Protein AF-A0A959I4P5-F1 (afdb_monomer)

Mean predicted aligned error: 4.06 Å

Solvent-accessible surface area (backbone atoms only — not comparable to full-atom values): 3399 Å² total; per-residue (Å²): 134,59,70,70,56,56,31,62,74,56,72,49,48,76,66,51,52,52,49,53,46,54,42,71,67,38,96,83,52,54,52,68,60,48,24,74,74,56,72,44,50,59,75,51,50,55,51,52,46,52,58,62,70,63,73,118

Foldseek 3Di:
DDLVVVCVVQVHDPVLLVVLLVLVPPPPRDQVNNCVVRVDHPVSSVVSNVVVVPPD

Sequence (56 aa):
MNIKKILQQHQLTDRDLNRIVEMAWEDRTPFDAIEAQFGVTEAEVIRIMKHQMHLR

Nearest PDB structures (foldseek):
  5mq0-assembly1_O  TM=6.723E-01  e=3.643E+00  Saccharomyces cerevisiae
  3hse-assembly1_B  TM=4.688E-01  e=2.632E+00  Staphylococcus aureus subsp. aureus str. Newman
  6v3k-assembly1_A-2  TM=5.004E-01  e=3.414E+00  Saccharolobus solfataricus P2

Radius of gyration: 10.34 Å; Cα contacts (8 Å, |Δi|>4): 43; chains: 1; bounding box: 25×30×18 Å

Secondary structure (DSSP, 8-state):
--HHHHHHHTT--HHHHHHHHHHHHSTT--HHHHHHHH---HHHHHHHHHHHHT--

pLDDT: mean 87.89, std 10.6, range [43.84, 95.5]

Structure (mmCIF, N/CA/C/O backbone):
data_AF-A0A959I4P5-F1
#
_entry.id   AF-A0A959I4P5-F1
#
loop_
_atom_site.group_PDB
_atom_site.id
_atom_site.type_symbol
_atom_site.label_atom_id
_atom_site.label_alt_id
_atom_site.label_comp_id
_atom_site.label_asym_id
_atom_site.label_entity_id
_atom_site.label_seq_id
_atom_site.pdbx_PDB_ins_code
_atom_site.Cartn_x
_atom_site.Cartn_y
_atom_site.Cartn_z
_atom_site.occupancy
_atom_site.B_iso_or_equiv
_atom_site.auth_seq_id
_atom_site.auth_comp_id
_atom_site.auth_asym_id
_atom_site.auth_atom_id
_atom_site.pdbx_PDB_model_num
ATOM 1 N N . MET A 1 1 ? -12.147 8.518 -5.257 1.00 57.41 1 MET A N 1
ATOM 2 C CA . MET 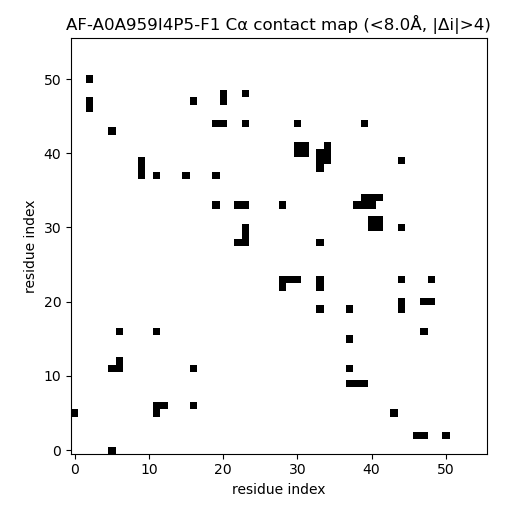A 1 1 ? -12.441 7.736 -4.033 1.00 57.41 1 MET A CA 1
ATOM 3 C C . MET A 1 1 ? -11.595 8.336 -2.921 1.00 57.41 1 MET A C 1
ATOM 5 O O . MET A 1 1 ? -10.430 8.599 -3.175 1.00 57.41 1 MET A O 1
ATOM 9 N N . ASN A 1 2 ? -12.186 8.677 -1.778 1.00 78.69 2 ASN A N 1
ATOM 10 C CA . ASN A 1 2 ? -11.492 9.389 -0.699 1.00 78.69 2 ASN A CA 1
ATOM 11 C C . ASN A 1 2 ? -10.669 8.383 0.132 1.00 78.69 2 ASN A C 1
ATOM 13 O O . ASN A 1 2 ? -11.181 7.296 0.386 1.00 78.69 2 ASN A O 1
ATOM 17 N N . ILE A 1 3 ? -9.441 8.708 0.552 1.00 83.88 3 ILE A N 1
ATOM 18 C CA . ILE A 1 3 ? -8.549 7.784 1.301 1.00 83.88 3 ILE A CA 1
ATOM 19 C C . ILE A 1 3 ? -9.244 7.261 2.559 1.00 83.88 3 ILE A C 1
ATOM 21 O O . ILE A 1 3 ? -9.223 6.066 2.836 1.00 83.88 3 ILE A O 1
ATOM 25 N N . LYS A 1 4 ? -9.989 8.139 3.244 1.00 84.69 4 LYS A N 1
ATOM 26 C CA . LYS A 1 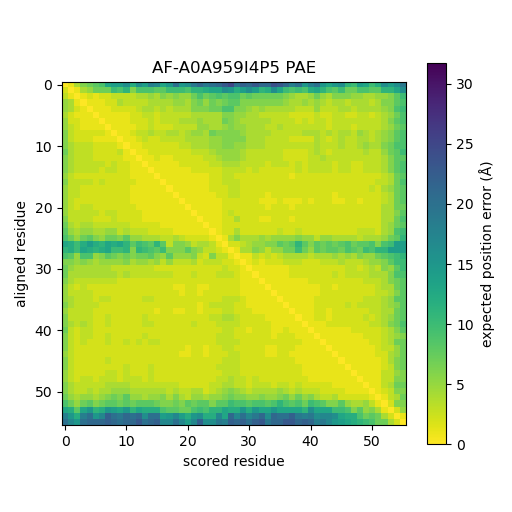4 ? -10.817 7.783 4.405 1.00 84.69 4 LYS A CA 1
ATOM 27 C C . LYS A 1 4 ? -11.810 6.651 4.122 1.00 84.69 4 LYS A C 1
ATOM 29 O O . LYS A 1 4 ? -12.073 5.847 5.006 1.00 84.69 4 LYS A O 1
ATOM 34 N N . LYS A 1 5 ? -12.340 6.562 2.897 1.00 88.50 5 LYS A N 1
ATOM 35 C CA . LYS A 1 5 ? -13.255 5.484 2.500 1.00 88.50 5 LYS A CA 1
ATOM 36 C C . LYS A 1 5 ? -12.524 4.144 2.377 1.00 88.50 5 LYS A C 1
ATOM 38 O O . LYS A 1 5 ? -13.082 3.140 2.788 1.00 88.50 5 LYS A O 1
ATOM 43 N N . ILE A 1 6 ? -11.300 4.140 1.844 1.00 88.44 6 ILE A N 1
ATOM 44 C CA . ILE A 1 6 ? -10.468 2.929 1.716 1.00 88.44 6 ILE A CA 1
ATOM 45 C C . ILE A 1 6 ? -10.087 2.421 3.113 1.00 88.44 6 ILE A C 1
ATOM 47 O O . ILE A 1 6 ? -10.285 1.249 3.411 1.00 88.44 6 ILE A O 1
ATOM 51 N N . LEU A 1 7 ? -9.647 3.328 3.996 1.00 88.88 7 LEU A N 1
ATOM 52 C CA . LEU A 1 7 ? -9.322 3.008 5.389 1.00 88.88 7 LEU A CA 1
ATOM 53 C C . LEU A 1 7 ? -10.518 2.401 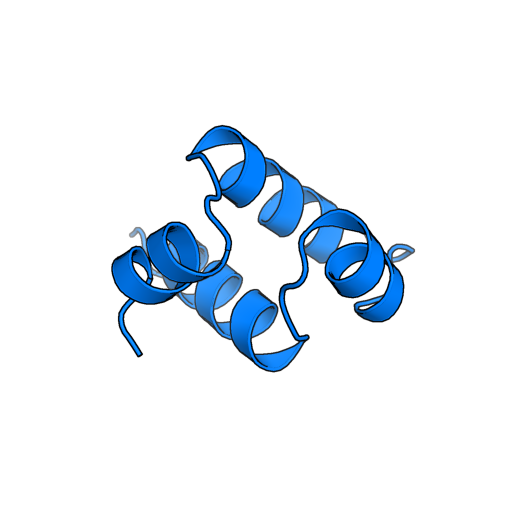6.138 1.00 88.88 7 LEU A C 1
ATOM 55 O O . LEU A 1 7 ? -10.374 1.387 6.808 1.00 88.88 7 LEU A O 1
ATOM 59 N N . GLN A 1 8 ? -11.714 2.979 5.989 1.00 90.75 8 GLN A N 1
ATOM 60 C CA . GLN A 1 8 ? -12.927 2.442 6.616 1.00 90.75 8 GLN A CA 1
ATOM 61 C C . GLN A 1 8 ? -13.372 1.102 6.019 1.00 90.75 8 GLN A C 1
ATOM 63 O O . GLN A 1 8 ? -13.792 0.222 6.763 1.00 90.75 8 GLN A O 1
ATOM 68 N N . GLN A 1 9 ? -13.293 0.944 4.694 1.00 92.44 9 GLN A N 1
ATOM 69 C CA . GLN A 1 9 ? -13.714 -0.274 3.998 1.00 92.44 9 GLN A CA 1
ATOM 70 C C . GLN A 1 9 ? -12.874 -1.484 4.418 1.00 92.44 9 GLN A C 1
ATOM 72 O O . GLN A 1 9 ? -13.427 -2.552 4.670 1.00 92.44 9 GLN A O 1
ATOM 77 N N . HIS A 1 10 ? -11.561 -1.292 4.532 1.00 92.19 10 HIS A N 1
ATOM 78 C CA . HIS A 1 10 ? -10.604 -2.348 4.869 1.00 92.19 10 HIS A CA 1
ATOM 79 C C . HIS A 1 10 ? -10.201 -2.351 6.351 1.00 92.19 10 HIS A C 1
ATOM 81 O O . HIS A 1 10 ? -9.320 -3.105 6.743 1.00 92.19 10 HIS A O 1
ATOM 87 N N . GLN A 1 11 ? -10.847 -1.520 7.183 1.00 93.06 11 GLN A N 1
ATOM 88 C CA . GLN A 1 11 ? -10.552 -1.362 8.620 1.00 93.06 11 GLN A CA 1
ATOM 89 C C . GLN A 1 11 ? -9.058 -1.119 8.909 1.00 93.06 11 GLN A C 1
ATOM 91 O O . GLN A 1 11 ? -8.515 -1.588 9.907 1.00 93.06 11 GLN A O 1
ATOM 96 N N . LEU A 1 12 ? -8.401 -0.364 8.029 1.00 92.19 12 LEU A N 1
ATOM 97 C CA . LEU A 1 12 ? -6.975 -0.070 8.106 1.00 92.19 12 LEU A CA 1
ATOM 98 C C . LEU A 1 12 ? -6.713 1.086 9.068 1.00 92.19 12 LEU A C 1
ATOM 100 O O . LEU A 1 12 ? -7.436 2.086 9.094 1.00 92.19 12 LEU A O 1
ATOM 104 N N . THR A 1 13 ? -5.626 0.966 9.817 1.00 92.81 13 THR A N 1
ATOM 105 C CA . THR A 1 13 ? -5.095 2.029 10.666 1.00 92.81 13 THR A CA 1
ATOM 106 C C . THR A 1 13 ? -4.127 2.924 9.891 1.00 92.81 13 THR A C 1
ATOM 108 O O . THR A 1 13 ? -3.642 2.572 8.814 1.00 92.81 13 THR A O 1
ATOM 111 N N . ASP A 1 14 ? -3.764 4.072 10.468 1.00 89.81 14 ASP A N 1
ATOM 112 C CA . ASP A 1 14 ? -2.703 4.924 9.911 1.00 89.81 14 ASP A CA 1
ATOM 113 C C . ASP A 1 14 ? -1.354 4.183 9.823 1.00 89.81 14 ASP A C 1
ATOM 115 O O . ASP A 1 14 ? -0.540 4.447 8.936 1.00 89.81 14 ASP A O 1
ATOM 119 N N . ARG A 1 15 ? -1.120 3.210 10.716 1.00 91.81 15 ARG A N 1
ATOM 120 C CA . ARG A 1 15 ? 0.069 2.351 10.674 1.00 91.81 15 ARG A CA 1
ATOM 121 C C . ARG A 1 15 ? 0.044 1.419 9.467 1.00 91.81 15 ARG A C 1
ATOM 123 O O . ARG A 1 15 ? 1.076 1.256 8.822 1.00 91.81 15 ARG A O 1
ATOM 130 N N . ASP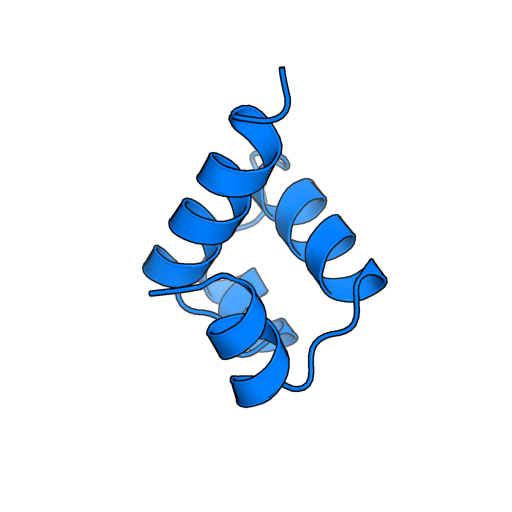 A 1 16 ? -1.114 0.849 9.149 1.00 93.62 16 ASP A N 1
ATOM 131 C CA . ASP A 1 16 ? -1.272 -0.012 7.976 1.00 93.62 16 ASP A CA 1
ATOM 132 C C . ASP A 1 16 ? -1.103 0.796 6.693 1.00 93.62 16 ASP A C 1
ATOM 134 O O . ASP A 1 16 ? -0.435 0.347 5.770 1.00 93.62 16 ASP A O 1
ATOM 138 N N . LEU A 1 17 ? -1.611 2.032 6.664 1.00 91.62 17 LEU A N 1
ATOM 139 C CA . LEU A 1 17 ? -1.390 2.950 5.549 1.00 91.62 17 LEU A CA 1
ATOM 140 C C . LEU A 1 17 ? 0.105 3.199 5.307 1.00 91.62 17 LEU A C 1
ATOM 142 O O . LEU A 1 17 ? 0.567 3.077 4.175 1.00 91.62 17 LEU A O 1
ATOM 146 N N . ASN A 1 18 ? 0.865 3.515 6.361 1.00 91.31 18 ASN A N 1
ATOM 147 C CA . ASN A 1 18 ? 2.315 3.693 6.257 1.00 91.31 18 ASN A CA 1
ATOM 148 C C . ASN A 1 18 ? 3.006 2.406 5.799 1.00 91.31 18 ASN A C 1
ATOM 150 O O . ASN A 1 18 ? 3.883 2.460 4.942 1.00 91.31 18 ASN A O 1
ATOM 154 N N . ARG A 1 19 ? 2.570 1.244 6.299 1.00 93.62 19 ARG A N 1
ATOM 155 C CA . ARG A 1 19 ? 3.139 -0.046 5.904 1.00 93.62 19 ARG A CA 1
ATOM 156 C C . ARG A 1 19 ? 2.854 -0.391 4.443 1.00 93.62 19 ARG A C 1
ATOM 158 O O . ARG A 1 19 ? 3.755 -0.855 3.757 1.00 93.62 19 ARG A O 1
ATOM 165 N N . ILE A 1 20 ? 1.641 -0.132 3.957 1.00 93.38 20 ILE A N 1
ATOM 166 C 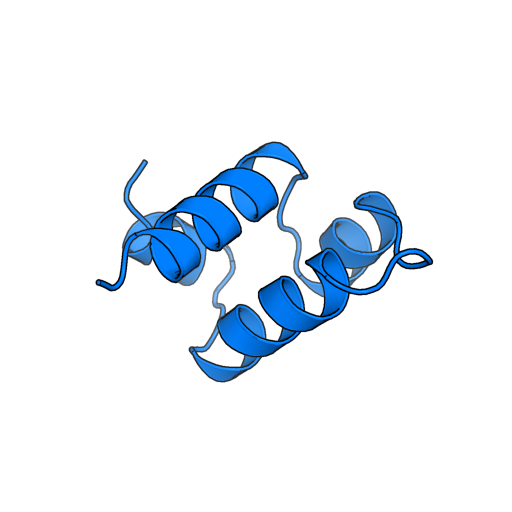CA . ILE A 1 20 ? 1.260 -0.298 2.547 1.00 93.38 20 ILE A CA 1
ATOM 167 C C . ILE A 1 20 ? 2.126 0.597 1.660 1.00 93.38 20 ILE A C 1
ATOM 169 O O . ILE A 1 20 ? 2.586 0.155 0.613 1.00 93.38 20 ILE A O 1
ATOM 173 N N . VAL A 1 21 ? 2.375 1.840 2.082 1.00 92.00 21 VAL A N 1
ATOM 174 C CA . VAL A 1 21 ? 3.242 2.780 1.359 1.00 92.00 21 VAL A CA 1
ATOM 175 C C . VAL A 1 21 ? 4.677 2.263 1.330 1.00 92.00 21 VAL A C 1
ATOM 177 O O . VAL A 1 21 ? 5.236 2.142 0.249 1.00 92.00 21 VAL A O 1
ATOM 180 N N . GLU A 1 22 ? 5.257 1.900 2.477 1.00 92.69 22 GLU A N 1
ATOM 181 C CA . GLU A 1 22 ? 6.599 1.302 2.552 1.00 92.69 22 GLU A CA 1
ATOM 182 C C . GLU A 1 22 ? 6.727 0.075 1.644 1.00 92.69 22 GLU A C 1
ATOM 184 O O . GLU A 1 22 ? 7.651 -0.003 0.841 1.00 92.69 22 GLU A O 1
ATOM 189 N N . MET A 1 23 ? 5.767 -0.849 1.724 1.00 93.94 23 MET A N 1
ATOM 190 C CA . MET A 1 23 ? 5.734 -2.053 0.899 1.00 93.94 23 MET A CA 1
ATOM 191 C C . MET A 1 23 ? 5.606 -1.729 -0.590 1.00 93.94 23 MET A C 1
ATOM 193 O O . MET A 1 23 ? 6.252 -2.377 -1.398 1.00 93.94 23 MET A O 1
ATOM 197 N N . ALA A 1 24 ? 4.841 -0.705 -0.965 1.00 91.31 24 ALA A N 1
ATOM 198 C CA . ALA A 1 24 ? 4.736 -0.257 -2.353 1.00 91.31 24 ALA A CA 1
ATOM 199 C C . ALA A 1 24 ? 6.001 0.466 -2.866 1.00 91.31 24 ALA A C 1
ATOM 201 O O . ALA A 1 24 ? 6.186 0.571 -4.077 1.00 91.31 24 ALA A O 1
ATOM 202 N N . TRP A 1 25 ? 6.864 0.968 -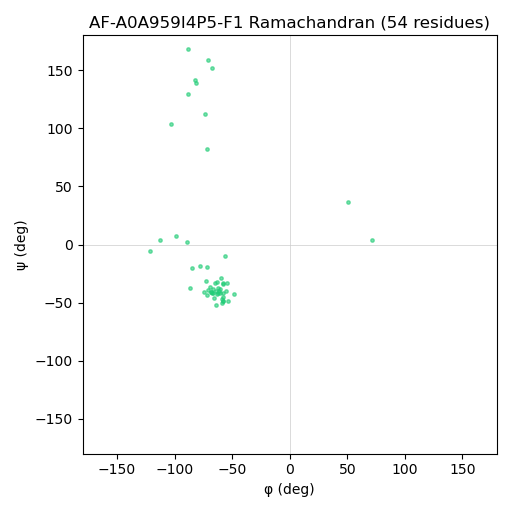1.975 1.00 90.62 25 TRP A N 1
ATOM 203 C CA . TRP A 1 25 ? 8.193 1.496 -2.315 1.00 90.62 25 TRP A CA 1
ATOM 204 C C . TRP A 1 25 ? 9.268 0.401 -2.401 1.00 90.62 25 TRP A C 1
ATOM 206 O O . TRP A 1 25 ? 10.315 0.619 -3.013 1.00 90.62 25 TRP A O 1
ATOM 216 N N . GLU A 1 26 ? 9.044 -0.766 -1.794 1.00 90.81 26 GLU A N 1
ATOM 217 C CA . GLU A 1 26 ? 9.953 -1.905 -1.889 1.00 90.81 26 GLU A CA 1
ATOM 218 C C . GLU A 1 26 ? 9.849 -2.559 -3.279 1.00 90.81 26 GLU A C 1
ATOM 220 O O . GLU A 1 26 ? 8.874 -3.232 -3.597 1.00 90.81 26 GLU A O 1
ATOM 225 N N . ASP A 1 27 ? 10.914 -2.454 -4.078 1.00 77.19 27 ASP A N 1
ATOM 226 C CA . ASP A 1 27 ? 11.020 -2.959 -5.466 1.00 77.19 27 ASP A CA 1
ATOM 227 C C . ASP A 1 27 ? 10.748 -4.477 -5.634 1.00 77.19 27 ASP A C 1
ATOM 229 O O . ASP A 1 27 ? 10.639 -4.995 -6.741 1.00 77.19 27 ASP A O 1
ATOM 233 N N . ARG A 1 28 ? 10.650 -5.222 -4.524 1.00 85.25 28 ARG A N 1
ATOM 234 C CA . ARG A 1 28 ? 10.437 -6.680 -4.485 1.00 85.25 28 ARG A CA 1
ATOM 235 C C . ARG A 1 28 ? 9.082 -7.108 -3.925 1.00 85.25 28 ARG A C 1
ATOM 237 O O . ARG A 1 28 ? 8.851 -8.310 -3.802 1.00 85.25 28 ARG A O 1
ATOM 244 N N . THR A 1 29 ? 8.200 -6.171 -3.597 1.00 87.75 29 THR A N 1
ATOM 245 C CA . THR A 1 29 ? 6.887 -6.492 -3.036 1.00 87.75 29 THR A CA 1
ATOM 246 C C . THR A 1 29 ? 5.813 -6.346 -4.118 1.00 87.75 29 THR A C 1
ATOM 248 O O . THR A 1 29 ? 5.450 -5.225 -4.471 1.00 87.75 29 THR A O 1
ATOM 251 N N . PRO A 1 30 ? 5.300 -7.458 -4.687 1.00 91.62 30 PRO A N 1
ATOM 252 C CA . PRO A 1 30 ? 4.242 -7.388 -5.689 1.00 91.62 30 PRO A CA 1
ATOM 253 C C . PRO A 1 30 ? 2.938 -6.885 -5.062 1.00 91.62 30 PRO A C 1
ATOM 255 O O . PRO A 1 30 ? 2.668 -7.141 -3.885 1.00 91.62 30 PRO A O 1
ATOM 258 N N . PHE A 1 31 ? 2.091 -6.225 -5.857 1.00 91.88 31 PHE A N 1
ATOM 259 C CA . PHE A 1 31 ? 0.794 -5.732 -5.381 1.00 91.88 31 PHE A CA 1
ATOM 260 C C . PHE A 1 31 ? -0.099 -6.852 -4.834 1.00 91.88 31 PHE A C 1
ATOM 262 O O . PHE A 1 31 ? -0.759 -6.640 -3.822 1.00 91.88 31 PHE A O 1
ATOM 269 N N . ASP A 1 32 ? -0.015 -8.061 -5.391 1.00 93.19 32 ASP A N 1
ATOM 270 C CA . ASP A 1 32 ? -0.719 -9.248 -4.887 1.00 93.19 32 ASP A CA 1
ATOM 271 C C . ASP A 1 32 ? -0.370 -9.571 -3.423 1.00 93.19 32 ASP A C 1
ATOM 273 O O . ASP A 1 32 ? -1.219 -10.029 -2.660 1.00 93.19 32 ASP A O 1
ATOM 277 N N . ALA A 1 33 ? 0.873 -9.317 -2.991 1.00 95.06 33 ALA A N 1
ATOM 278 C CA . ALA A 1 33 ? 1.280 -9.536 -1.602 1.00 95.06 33 ALA A CA 1
ATOM 279 C C . ALA A 1 33 ? 0.683 -8.483 -0.656 1.00 95.06 33 ALA A C 1
ATOM 281 O O . ALA A 1 33 ? 0.401 -8.788 0.505 1.00 95.06 33 ALA A O 1
ATOM 282 N N . ILE A 1 34 ? 0.485 -7.258 -1.148 1.00 94.50 34 ILE A N 1
ATOM 283 C CA . ILE A 1 34 ? -0.190 -6.182 -0.415 1.00 94.50 34 ILE A CA 1
ATOM 284 C C . ILE A 1 34 ? -1.691 -6.488 -0.334 1.00 94.50 34 ILE A C 1
ATOM 286 O O . ILE A 1 34 ? -2.278 -6.392 0.742 1.00 94.50 34 ILE A O 1
ATOM 290 N N . GLU A 1 35 ? -2.299 -6.932 -1.433 1.00 95.50 35 GLU A N 1
ATOM 291 C CA . GLU A 1 35 ? -3.705 -7.335 -1.474 1.00 95.50 35 GLU A CA 1
ATOM 292 C C . GLU A 1 35 ? -3.976 -8.525 -0.545 1.00 95.50 35 GLU A C 1
ATOM 294 O O . GLU A 1 35 ? -4.933 -8.499 0.225 1.00 95.50 35 GLU A O 1
ATOM 299 N N . ALA A 1 36 ? -3.087 -9.519 -0.512 1.00 94.81 36 ALA A N 1
ATOM 300 C CA . ALA A 1 36 ? -3.210 -10.660 0.392 1.00 94.81 36 ALA A CA 1
ATOM 301 C C . ALA A 1 36 ? -3.102 -10.279 1.883 1.00 94.81 36 ALA A C 1
ATOM 303 O O . ALA A 1 36 ? -3.729 -10.924 2.721 1.00 94.81 36 ALA A O 1
ATOM 304 N N . GLN A 1 37 ? -2.307 -9.258 2.229 1.00 93.75 37 GLN A N 1
ATOM 305 C CA . GLN A 1 37 ? -2.110 -8.831 3.623 1.00 93.75 37 GLN A CA 1
ATOM 306 C C . GLN A 1 37 ? -3.163 -7.831 4.109 1.00 93.75 37 GLN A C 1
ATOM 308 O O . GLN A 1 37 ? -3.570 -7.893 5.267 1.00 93.75 37 GLN A O 1
ATOM 313 N N . PHE A 1 38 ? -3.592 -6.9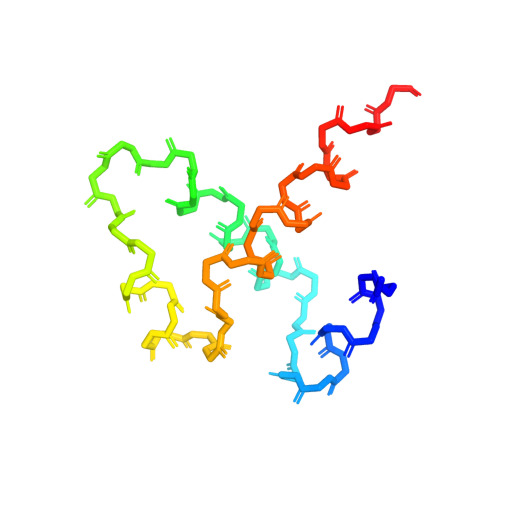10 3.246 1.00 94.50 38 PHE A N 1
ATOM 314 C CA . PHE A 1 38 ? -4.403 -5.751 3.634 1.00 94.50 38 PHE A CA 1
ATOM 315 C C . PHE A 1 38 ? -5.754 -5.674 2.913 1.00 94.50 38 PHE A C 1
ATOM 317 O O . PHE A 1 38 ? -6.544 -4.780 3.203 1.00 94.50 38 PHE A O 1
ATOM 324 N N . GLY A 1 39 ? -6.021 -6.562 1.951 1.00 94.69 39 GLY A N 1
ATOM 325 C CA . GLY A 1 39 ? -7.247 -6.563 1.148 1.00 94.69 39 GLY A CA 1
ATOM 326 C C . GLY A 1 39 ? -7.344 -5.421 0.133 1.00 94.69 39 GLY A C 1
ATOM 327 O O . GLY A 1 39 ? -8.369 -5.288 -0.532 1.00 94.69 39 GLY A O 1
ATOM 328 N N . VAL A 1 40 ? -6.305 -4.587 0.011 1.00 94.44 40 VAL A N 1
ATOM 329 C CA . VAL A 1 40 ? -6.290 -3.443 -0.909 1.00 94.44 40 VAL A CA 1
ATOM 330 C C . VAL A 1 40 ? -5.786 -3.853 -2.282 1.00 94.44 40 VAL A C 1
ATOM 332 O O . VAL A 1 40 ? -4.710 -4.423 -2.429 1.00 94.44 40 VAL A O 1
ATOM 335 N N . THR A 1 41 ? -6.547 -3.487 -3.301 1.00 95.00 41 THR A N 1
ATOM 336 C CA . THR A 1 41 ? -6.178 -3.717 -4.702 1.00 95.00 41 THR A CA 1
ATOM 337 C C . THR A 1 41 ? -5.030 -2.801 -5.132 1.00 95.00 41 THR A C 1
ATOM 339 O O . THR A 1 41 ? -4.858 -1.704 -4.591 1.00 95.00 41 THR A O 1
ATOM 342 N N . GLU A 1 42 ? -4.300 -3.167 -6.189 1.00 93.75 42 GLU A N 1
ATOM 343 C CA . GLU A 1 42 ? -3.265 -2.310 -6.798 1.00 93.75 42 GLU A CA 1
ATOM 344 C C . GLU A 1 42 ? -3.768 -0.875 -7.061 1.00 93.75 42 GLU A C 1
ATOM 346 O O . GLU A 1 42 ? -3.101 0.115 -6.747 1.00 93.75 42 GLU A O 1
ATOM 351 N N . ALA A 1 43 ? -4.994 -0.733 -7.573 1.00 93.25 43 ALA A N 1
ATOM 352 C CA . ALA A 1 43 ? -5.593 0.571 -7.849 1.00 93.25 43 ALA A CA 1
ATOM 353 C C . ALA A 1 43 ? -5.806 1.420 -6.579 1.00 93.25 43 ALA A C 1
ATOM 355 O O . ALA A 1 43 ? -5.735 2.655 -6.631 1.0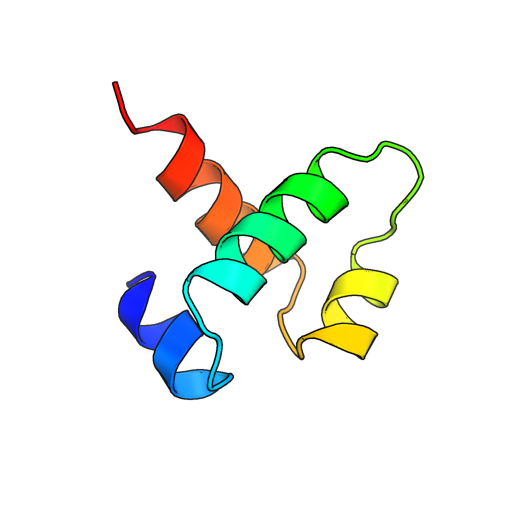0 93.25 43 ALA A O 1
ATOM 356 N N . GLU A 1 44 ? -6.086 0.786 -5.440 1.00 94.12 44 GLU A N 1
ATOM 357 C CA . GLU A 1 44 ? -6.187 1.446 -4.138 1.00 94.12 44 GLU A CA 1
ATOM 358 C C . GLU A 1 44 ? -4.804 1.816 -3.596 1.00 94.12 44 GLU A C 1
ATOM 360 O O . GLU A 1 44 ? -4.635 2.949 -3.141 1.00 94.12 44 GLU A O 1
ATOM 365 N N . VAL A 1 45 ? -3.803 0.943 -3.749 1.00 92.81 45 VAL A N 1
ATOM 366 C CA . VAL A 1 45 ? -2.401 1.220 -3.388 1.00 92.81 45 VAL A CA 1
ATOM 367 C C . VAL A 1 45 ? -1.862 2.432 -4.154 1.00 92.81 45 VAL A C 1
ATOM 369 O O . VAL A 1 45 ? -1.332 3.362 -3.548 1.00 92.81 45 VAL A O 1
ATOM 372 N N . ILE A 1 46 ? -2.085 2.513 -5.469 1.00 90.88 46 ILE A N 1
ATOM 373 C CA . ILE A 1 46 ? -1.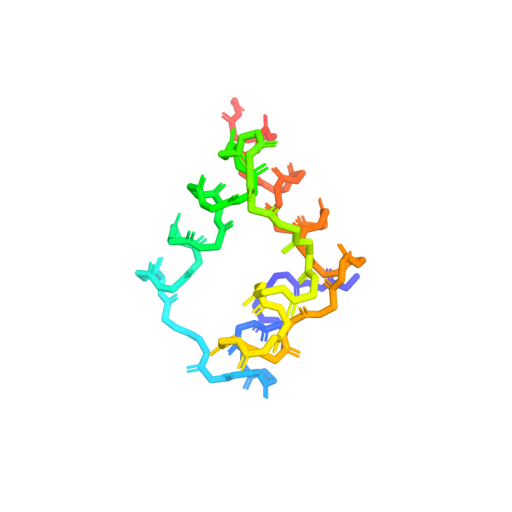675 3.670 -6.285 1.00 90.88 46 ILE A CA 1
ATOM 374 C C . ILE A 1 46 ? -2.350 4.963 -5.800 1.00 90.88 46 ILE A C 1
ATOM 376 O O . ILE A 1 46 ? -1.735 6.033 -5.800 1.00 90.88 46 ILE A O 1
ATOM 380 N N . ARG A 1 47 ? -3.621 4.901 -5.380 1.00 91.06 47 ARG A N 1
ATOM 381 C CA . ARG A 1 47 ? -4.326 6.068 -4.818 1.00 91.06 47 ARG A CA 1
ATOM 382 C C . ARG A 1 47 ? -3.743 6.488 -3.473 1.00 91.06 47 ARG A C 1
ATOM 384 O O . ARG A 1 47 ? -3.591 7.689 -3.253 1.00 91.06 47 ARG A O 1
ATOM 391 N N . ILE A 1 48 ? -3.413 5.523 -2.616 1.00 90.81 48 ILE A N 1
ATOM 392 C CA . ILE A 1 48 ? -2.739 5.747 -1.332 1.00 90.81 48 ILE A CA 1
ATOM 393 C C . ILE A 1 48 ? -1.388 6.438 -1.559 1.00 90.81 48 ILE A C 1
ATOM 395 O O . ILE A 1 48 ? -1.143 7.503 -0.993 1.00 90.81 48 ILE A O 1
ATOM 399 N N . MET A 1 49 ? -0.566 5.899 -2.460 1.00 89.19 49 MET A N 1
ATOM 400 C CA . MET A 1 49 ? 0.743 6.449 -2.826 1.00 89.19 49 MET A CA 1
ATOM 401 C C . MET A 1 49 ? 0.638 7.882 -3.353 1.00 89.19 49 MET A C 1
ATOM 403 O O . MET A 1 49 ? 1.323 8.777 -2.863 1.00 89.19 49 MET A O 1
ATOM 407 N N . LYS A 1 50 ? -0.280 8.143 -4.294 1.00 87.06 50 LYS A N 1
ATOM 408 C CA . LYS A 1 50 ? -0.515 9.499 -4.815 1.00 87.06 50 LYS A CA 1
ATOM 409 C C . LYS A 1 50 ? -0.889 10.479 -3.705 1.00 87.06 50 LYS A C 1
ATOM 411 O O . LYS A 1 50 ? -0.395 11.599 -3.697 1.00 87.06 50 LYS A O 1
ATOM 416 N N . HIS A 1 51 ? -1.730 10.075 -2.757 1.00 85.31 51 HIS A N 1
ATOM 417 C CA . HIS A 1 51 ? -2.105 10.949 -1.648 1.00 85.31 51 HIS A CA 1
ATOM 418 C C . HIS A 1 51 ? -0.921 11.302 -0.742 1.00 85.31 51 HIS A C 1
ATOM 420 O O . HIS A 1 51 ? -0.792 12.459 -0.357 1.00 85.31 51 HIS A O 1
ATOM 426 N N . GLN A 1 52 ? -0.040 10.338 -0.463 1.00 82.62 52 GLN A N 1
ATOM 427 C CA . GLN A 1 52 ? 1.173 10.560 0.330 1.00 82.62 52 GLN A CA 1
ATOM 428 C C . GLN A 1 52 ? 2.208 11.429 -0.402 1.00 82.62 52 GLN A C 1
ATOM 430 O O . GLN A 1 52 ? 2.841 12.282 0.207 1.00 82.62 52 GLN A O 1
ATOM 435 N N . MET A 1 53 ? 2.351 11.280 -1.723 1.00 74.19 53 MET A N 1
ATOM 436 C CA . MET A 1 53 ? 3.324 12.046 -2.521 1.00 74.19 53 MET A CA 1
ATOM 437 C C . MET A 1 53 ? 2.889 13.488 -2.833 1.00 74.19 53 MET A C 1
ATOM 439 O O . MET A 1 53 ? 3.726 14.315 -3.188 1.00 74.19 53 MET A O 1
ATOM 443 N N . HIS A 1 54 ? 1.595 13.801 -2.714 1.00 60.66 54 HIS A N 1
ATOM 444 C CA . HIS A 1 54 ? 1.061 15.159 -2.876 1.00 60.66 54 HIS A CA 1
ATOM 445 C C . HIS A 1 54 ? 1.044 15.977 -1.571 1.00 60.66 54 HIS A C 1
ATOM 447 O O . HIS A 1 54 ? 0.614 17.129 -1.599 1.00 60.66 54 HIS A O 1
ATOM 453 N N . LEU A 1 55 ? 1.543 15.434 -0.452 1.00 52.88 55 LEU A N 1
ATOM 454 C CA . LEU A 1 55 ? 1.905 16.225 0.728 1.00 52.88 55 LEU A CA 1
ATOM 455 C C . LEU A 1 55 ? 3.186 17.029 0.433 1.00 52.88 55 LEU A C 1
ATOM 457 O O . LEU A 1 55 ? 4.296 16.624 0.774 1.00 52.88 55 LEU A O 1
ATOM 461 N N . ARG A 1 56 ? 3.021 18.170 -0.239 1.00 43.84 56 ARG A N 1
ATOM 462 C CA . ARG A 1 56 ? 3.964 19.294 -0.241 1.00 43.84 56 ARG A CA 1
ATOM 463 C C . ARG A 1 56 ? 3.245 20.555 0.199 1.00 43.84 56 ARG A C 1
ATOM 465 O O . ARG A 1 56 ? 2.077 20.724 -0.215 1.00 43.84 56 ARG A O 1
#